Protein AF-A0A5B9WJ98-F1 (afdb_monomer_lite)

Sequence (69 aa):
MKVRLRSAALARNVYLSLETDDQSRFSDNYFDLLPGQEQVVDVSTKMTREQVKEQLRIMHLANACIDSE

Foldseek 3Di:
DKDKDADQAKFAQKAKDFQPCPPKDKPDGGHIHHHPDMDMIDIDDPDDPVSCVVRIDIDGPVRVDDPDD

Secondary structure (DSSP, 8-state):
-EEEEE-SS-EEEEEEEETT-TT-EESS-SEEE-TT-EEEEEEE-SS-HHHHHHHEEEE-HHHH-----

Radius of gyration: 12.7 Å; chains: 1; bounding box: 35×27×30 Å

pLDDT: mean 94.58, std 9.35, range [52.62, 98.5]

Structure (mmCIF, N/CA/C/O backbone):
data_AF-A0A5B9WJ98-F1
#
_entry.id   AF-A0A5B9WJ98-F1
#
loop_
_atom_site.group_PDB
_atom_site.id
_atom_site.type_symbol
_atom_site.label_atom_id
_atom_site.label_alt_id
_atom_site.label_comp_id
_atom_site.label_asym_id
_atom_site.label_entity_id
_atom_site.label_seq_id
_atom_site.pdbx_PDB_ins_code
_atom_site.Cartn_x
_atom_site.Cartn_y
_atom_site.Cartn_z
_atom_site.occupancy
_atom_site.B_iso_or_equiv
_atom_site.auth_seq_id
_atom_site.auth_comp_id
_atom_site.auth_asym_id
_atom_site.auth_atom_id
_atom_site.pdbx_PDB_model_num
ATOM 1 N N . MET A 1 1 ? -10.018 -4.127 5.311 1.00 95.31 1 MET A N 1
ATOM 2 C CA . MET A 1 1 ? -10.365 -3.285 4.132 1.00 95.31 1 MET A CA 1
ATOM 3 C C . MET A 1 1 ? -9.306 -3.499 3.060 1.00 95.31 1 MET A C 1
ATOM 5 O O . MET A 1 1 ? -8.194 -3.814 3.439 1.00 95.31 1 MET A O 1
ATOM 9 N N . LYS A 1 2 ? -9.606 -3.337 1.762 1.00 97.50 2 LYS A N 1
ATOM 10 C CA . LYS A 1 2 ? -8.634 -3.579 0.677 1.00 97.50 2 LYS A CA 1
ATOM 11 C C . LYS A 1 2 ? -8.088 -2.292 0.066 1.00 97.50 2 LYS A C 1
ATOM 13 O O . LYS A 1 2 ? -8.871 -1.403 -0.274 1.00 97.50 2 LYS A O 1
ATOM 18 N N . VAL A 1 3 ? -6.774 -2.248 -0.139 1.00 97.44 3 VAL A N 1
ATOM 19 C CA . VAL A 1 3 ? -6.055 -1.210 -0.887 1.00 97.44 3 VAL A CA 1
ATOM 20 C C . VAL A 1 3 ? -5.496 -1.843 -2.161 1.00 97.44 3 VAL A C 1
ATOM 22 O O . VAL A 1 3 ? -4.838 -2.877 -2.106 1.00 97.44 3 VAL A O 1
ATOM 25 N N . ARG A 1 4 ? -5.808 -1.243 -3.313 1.00 97.88 4 ARG A N 1
ATOM 26 C CA . ARG A 1 4 ? -5.322 -1.675 -4.631 1.00 97.88 4 ARG A CA 1
ATOM 27 C C . ARG A 1 4 ? -4.250 -0.715 -5.115 1.00 97.88 4 ARG A C 1
ATOM 29 O O . ARG A 1 4 ? -4.474 0.494 -5.104 1.00 97.88 4 ARG A O 1
ATOM 36 N N . LEU A 1 5 ? -3.119 -1.261 -5.539 1.00 97.69 5 LEU A N 1
ATOM 37 C CA . LEU A 1 5 ? -1.935 -0.514 -5.940 1.00 97.69 5 LEU A CA 1
ATOM 38 C C . LEU A 1 5 ? -1.520 -0.927 -7.346 1.00 97.69 5 LEU A C 1
ATOM 40 O O . LEU A 1 5 ? -1.503 -2.111 -7.679 1.00 97.69 5 LEU A O 1
ATOM 44 N N . ARG A 1 6 ? -1.170 0.065 -8.161 1.00 97.44 6 ARG A N 1
ATOM 45 C CA . ARG A 1 6 ? -0.617 -0.114 -9.501 1.00 97.44 6 ARG A CA 1
ATOM 46 C C . ARG A 1 6 ? 0.372 1.008 -9.770 1.00 97.44 6 ARG A C 1
ATOM 48 O O . ARG A 1 6 ? 0.129 2.144 -9.372 1.00 97.44 6 ARG A O 1
ATOM 55 N N . SER A 1 7 ? 1.454 0.696 -10.470 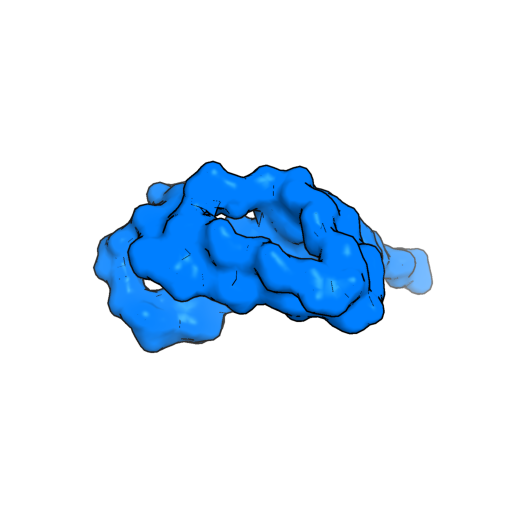1.00 96.56 7 SER A N 1
ATOM 56 C CA . SER A 1 7 ? 2.448 1.681 -10.893 1.00 96.56 7 SER A CA 1
ATOM 57 C C . SER A 1 7 ? 2.737 1.548 -12.386 1.00 96.56 7 SER A C 1
ATOM 59 O O . SER A 1 7 ? 2.656 0.457 -12.955 1.00 96.56 7 SER A O 1
ATOM 61 N N . ALA A 1 8 ? 3.058 2.670 -13.032 1.00 96.94 8 ALA A N 1
ATOM 62 C CA . ALA A 1 8 ? 3.515 2.699 -14.421 1.00 96.94 8 ALA A CA 1
ATOM 63 C C . ALA A 1 8 ? 5.006 2.334 -14.560 1.00 96.94 8 ALA A C 1
ATOM 65 O O . ALA A 1 8 ? 5.432 1.909 -15.629 1.00 96.94 8 ALA A O 1
ATOM 66 N N . ALA A 1 9 ? 5.782 2.471 -13.482 1.00 96.94 9 ALA A N 1
ATOM 67 C CA . ALA A 1 9 ? 7.202 2.130 -13.405 1.00 96.94 9 ALA A CA 1
ATOM 68 C C . ALA A 1 9 ? 7.466 1.154 -12.247 1.00 96.94 9 ALA A C 1
ATOM 70 O O . ALA A 1 9 ? 6.602 0.944 -11.395 1.00 96.94 9 ALA A O 1
ATOM 71 N N . LEU A 1 10 ? 8.664 0.566 -12.197 1.00 97.44 10 LEU A N 1
ATOM 72 C CA . LEU A 1 10 ? 9.071 -0.267 -11.067 1.00 97.44 10 LEU A CA 1
ATOM 73 C C . LEU A 1 10 ? 9.119 0.581 -9.788 1.00 97.44 10 LEU A C 1
ATOM 75 O O . LEU A 1 10 ? 9.914 1.515 -9.700 1.00 97.44 10 LEU A O 1
ATOM 79 N N . ALA A 1 11 ? 8.317 0.221 -8.787 1.00 97.62 11 ALA A N 1
ATOM 80 C CA . ALA A 1 11 ? 8.406 0.793 -7.447 1.00 97.62 11 ALA A CA 1
ATOM 81 C C . ALA A 1 11 ? 8.988 -0.263 -6.504 1.00 97.62 11 ALA A C 1
ATOM 83 O O . ALA A 1 11 ? 8.322 -1.246 -6.191 1.00 97.62 11 ALA A O 1
ATOM 84 N N . ARG A 1 12 ? 10.249 -0.080 -6.094 1.00 97.62 12 ARG A N 1
ATOM 85 C CA . ARG A 1 12 ? 10.939 -1.023 -5.201 1.00 97.62 12 ARG A CA 1
ATOM 86 C C . ARG A 1 12 ? 10.701 -0.709 -3.733 1.00 97.62 12 ARG A C 1
ATOM 88 O O . ARG A 1 12 ? 10.755 0.468 -3.365 1.00 97.62 12 ARG A O 1
ATOM 95 N N . ASN A 1 13 ? 10.550 -1.746 -2.912 1.00 97.62 13 ASN A N 1
ATOM 96 C CA . ASN A 1 13 ? 10.330 -1.649 -1.465 1.00 97.62 13 ASN A CA 1
ATOM 97 C C . ASN A 1 13 ? 9.181 -0.690 -1.107 1.00 97.62 13 ASN A C 1
ATOM 99 O O . ASN A 1 13 ? 9.359 0.247 -0.327 1.00 97.62 13 ASN A O 1
ATOM 103 N N . VAL A 1 14 ? 8.014 -0.891 -1.721 1.00 98.25 14 VAL A N 1
ATOM 104 C CA . VAL A 1 14 ? 6.801 -0.124 -1.435 1.00 98.25 14 VAL A CA 1
ATOM 105 C C . VAL A 1 14 ? 6.441 -0.290 0.035 1.00 98.25 14 VAL A C 1
ATOM 107 O O . VAL A 1 14 ? 6.152 -1.391 0.498 1.00 98.25 14 VAL A O 1
ATOM 110 N N . TYR A 1 15 ? 6.441 0.825 0.752 1.00 97.88 15 TYR A N 1
ATOM 111 C CA . TYR A 1 15 ? 6.033 0.931 2.137 1.00 97.88 15 TYR A CA 1
ATOM 112 C C . TYR A 1 15 ? 4.707 1.681 2.247 1.00 97.88 15 TYR A C 1
ATOM 114 O O . TYR A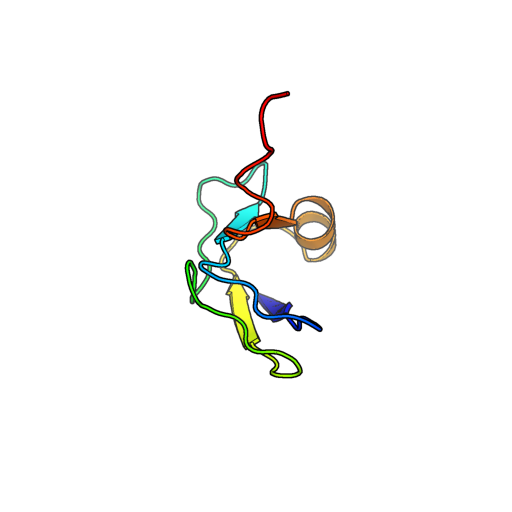 1 15 ? 4.571 2.801 1.749 1.00 97.88 15 TYR A O 1
ATOM 122 N N . LEU A 1 16 ? 3.741 1.058 2.916 1.00 98.19 16 LEU A N 1
ATOM 123 C CA . LEU A 1 16 ? 2.416 1.599 3.193 1.00 98.19 16 LEU A CA 1
ATOM 124 C C . LEU A 1 16 ? 2.275 1.905 4.682 1.00 98.19 16 LEU A C 1
ATOM 126 O O . LEU A 1 16 ? 2.601 1.064 5.524 1.00 98.19 16 LEU A O 1
ATOM 130 N N . SER A 1 17 ? 1.738 3.080 5.001 1.00 97.81 17 SER A N 1
ATOM 131 C CA . SER A 1 17 ? 1.409 3.482 6.370 1.00 97.81 17 SER A CA 1
ATOM 132 C C . SER A 1 17 ? 0.145 4.339 6.424 1.00 97.81 17 SER A C 1
ATOM 134 O O . SER A 1 17 ? -0.296 4.893 5.415 1.00 97.81 17 SER A O 1
ATOM 136 N N . LEU A 1 18 ? -0.446 4.438 7.616 1.00 98.06 18 LEU A N 1
ATOM 137 C CA . LEU A 1 18 ? -1.475 5.422 7.951 1.00 98.06 18 LEU A CA 1
ATOM 138 C C . LEU A 1 18 ? -0.854 6.421 8.929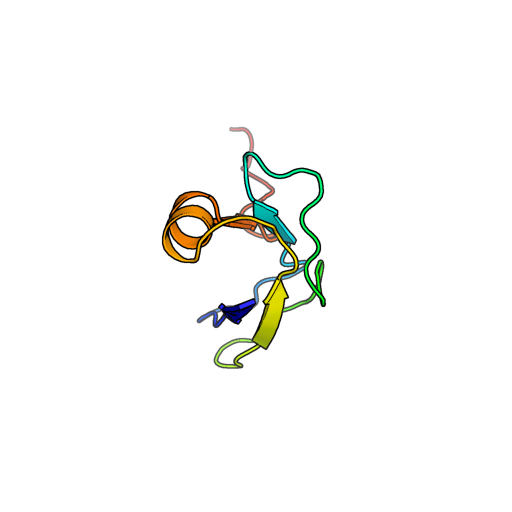 1.00 98.06 18 LEU A C 1
ATOM 140 O O . LEU A 1 18 ? -0.326 6.006 9.957 1.00 98.06 18 LEU A O 1
ATOM 144 N N . GLU A 1 19 ? -0.881 7.716 8.606 1.00 96.88 19 GLU A N 1
ATOM 145 C CA . GLU A 1 19 ? -0.139 8.739 9.366 1.00 96.88 19 GLU A CA 1
ATOM 146 C C . GLU A 1 19 ? -0.433 8.755 10.867 1.00 96.88 19 GLU A C 1
ATOM 148 O O . GLU A 1 19 ? 0.489 8.955 11.654 1.00 96.88 19 GLU A O 1
ATOM 153 N N . THR A 1 20 ? -1.692 8.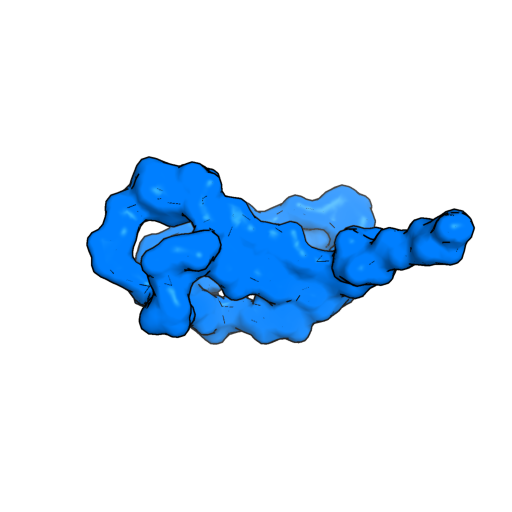561 11.271 1.00 96.88 20 THR A N 1
ATOM 154 C CA . THR A 1 20 ? -2.100 8.681 12.679 1.00 96.88 20 THR A CA 1
ATOM 155 C C . THR A 1 20 ? -2.519 7.350 13.309 1.00 96.88 20 THR A C 1
ATOM 157 O O . THR A 1 20 ? -3.140 7.367 14.371 1.00 96.88 20 THR A O 1
ATOM 160 N N . ASP A 1 21 ? -2.242 6.210 12.667 1.00 96.62 21 ASP A N 1
ATOM 161 C CA . ASP A 1 21 ? -2.549 4.869 13.192 1.00 96.62 21 ASP A CA 1
ATOM 162 C C . ASP A 1 21 ? -1.312 3.961 13.132 1.00 96.62 21 ASP A C 1
ATOM 164 O O . ASP A 1 21 ? -1.087 3.215 12.173 1.00 96.62 21 ASP A O 1
ATOM 168 N N . ASP A 1 22 ? -0.515 4.021 14.198 1.00 93.69 22 ASP A N 1
ATOM 169 C CA . ASP A 1 22 ? 0.696 3.224 14.419 1.00 93.69 22 ASP A CA 1
ATOM 170 C C . ASP A 1 22 ? 0.407 1.732 14.681 1.00 93.69 22 ASP A C 1
ATOM 172 O O . ASP A 1 22 ? 1.289 0.878 14.537 1.00 93.69 22 ASP A O 1
ATOM 176 N N . GLN A 1 23 ? -0.838 1.403 15.033 1.00 95.56 23 GLN A N 1
ATOM 177 C CA . GLN A 1 23 ? -1.304 0.035 15.249 1.00 95.56 23 GLN A CA 1
ATOM 178 C C . GLN A 1 23 ? -1.827 -0.618 13.966 1.00 95.56 23 GLN A C 1
ATOM 180 O O . GLN A 1 23 ? -2.104 -1.823 13.963 1.00 95.56 23 GLN A O 1
ATOM 185 N N . SER A 1 24 ? -1.951 0.141 12.874 1.00 96.62 24 SER A N 1
ATOM 186 C CA . SER A 1 24 ? -2.382 -0.398 11.590 1.00 96.62 24 SER A CA 1
ATOM 187 C C . SER A 1 24 ? -1.430 -1.487 11.081 1.00 96.62 24 SER A C 1
ATOM 189 O O . SER A 1 24 ? -0.207 -1.460 11.273 1.00 96.62 24 SER A O 1
ATOM 191 N N . ARG A 1 25 ? -2.011 -2.504 10.439 1.00 97.69 25 ARG A N 1
ATOM 192 C CA . ARG A 1 25 ? -1.263 -3.611 9.832 1.00 97.69 25 ARG A CA 1
ATOM 193 C C . ARG A 1 25 ? -1.743 -3.833 8.409 1.00 97.69 25 ARG A C 1
ATOM 195 O O . ARG A 1 25 ? -2.931 -4.066 8.189 1.00 97.69 25 ARG A O 1
ATOM 202 N N . PHE A 1 26 ? -0.809 -3.781 7.469 1.00 98.25 26 PHE A N 1
ATOM 203 C CA . PHE A 1 26 ? -1.019 -4.226 6.096 1.00 98.25 26 PHE A CA 1
ATOM 204 C C . PHE A 1 26 ? -0.627 -5.702 5.992 1.00 98.25 26 PHE A C 1
ATOM 206 O O . PHE A 1 26 ? 0.360 -6.119 6.596 1.00 98.25 26 PHE A O 1
ATOM 213 N N . SER A 1 27 ? -1.409 -6.492 5.256 1.00 98.44 27 SER A N 1
ATOM 214 C CA . SER A 1 27 ? -1.167 -7.927 5.049 1.00 98.44 27 SER A CA 1
ATOM 215 C C . SER A 1 27 ? 0.141 -8.212 4.318 1.00 98.44 27 SER A C 1
ATOM 217 O O . SER A 1 27 ? 0.683 -9.303 4.440 1.00 98.44 27 SER A O 1
ATOM 219 N N . ASP A 1 28 ? 0.603 -7.239 3.536 1.00 98.31 28 ASP A N 1
ATOM 220 C CA . ASP A 1 28 ? 1.855 -7.268 2.801 1.00 98.31 28 ASP A CA 1
ATOM 221 C C . ASP A 1 28 ? 2.409 -5.840 2.725 1.00 98.31 28 ASP A C 1
ATOM 223 O O . ASP A 1 28 ? 1.657 -4.876 2.541 1.00 98.31 28 ASP A O 1
ATOM 227 N N . ASN A 1 29 ? 3.710 -5.698 2.943 1.00 97.81 29 ASN A N 1
ATOM 228 C CA . ASN A 1 29 ? 4.416 -4.423 2.990 1.00 97.81 29 ASN A CA 1
ATOM 229 C C . ASN A 1 29 ? 5.892 -4.661 2.637 1.00 97.81 29 ASN A C 1
ATOM 231 O O . ASN A 1 29 ? 6.384 -5.774 2.801 1.00 97.81 29 ASN A O 1
ATOM 235 N N . TYR A 1 30 ? 6.603 -3.627 2.187 1.00 97.19 30 TYR A N 1
ATOM 236 C CA . TYR A 1 30 ? 7.989 -3.727 1.697 1.00 97.19 30 TYR A CA 1
ATOM 237 C C . TYR A 1 30 ? 8.162 -4.617 0.452 1.00 97.19 30 TYR A C 1
ATOM 239 O O . TYR A 1 30 ? 9.213 -5.221 0.256 1.00 97.19 30 TYR A O 1
ATOM 247 N N . PHE A 1 31 ? 7.146 -4.691 -0.407 1.00 98.06 31 PHE A N 1
ATOM 248 C CA . PHE A 1 31 ? 7.179 -5.466 -1.652 1.00 98.06 31 PHE A CA 1
ATOM 249 C C . PHE A 1 31 ? 7.595 -4.609 -2.854 1.00 98.06 31 PHE A C 1
ATOM 251 O O . PHE A 1 31 ? 7.539 -3.379 -2.820 1.00 98.06 31 PHE A O 1
ATOM 258 N N . ASP A 1 32 ? 7.953 -5.261 -3.956 1.00 98.12 32 ASP A N 1
ATOM 259 C CA . ASP A 1 32 ? 8.168 -4.594 -5.238 1.00 98.12 32 ASP A CA 1
ATOM 260 C C . ASP A 1 32 ? 6.878 -4.595 -6.066 1.00 98.12 32 ASP A C 1
ATOM 262 O O . ASP A 1 32 ? 6.193 -5.611 -6.176 1.00 98.12 32 ASP A O 1
ATOM 266 N N . LEU A 1 33 ? 6.559 -3.461 -6.692 1.00 98.00 33 LEU A N 1
ATOM 267 C CA . LEU A 1 33 ? 5.434 -3.338 -7.617 1.00 98.00 33 LEU A CA 1
ATOM 268 C C . LEU A 1 33 ? 5.958 -3.190 -9.047 1.00 98.00 33 LEU A C 1
ATOM 270 O O . LEU A 1 33 ? 6.551 -2.167 -9.406 1.00 98.00 33 LEU A O 1
ATOM 274 N N . LEU A 1 34 ? 5.746 -4.226 -9.863 1.00 97.88 34 LEU A N 1
ATOM 275 C CA . LEU A 1 34 ? 6.170 -4.236 -11.262 1.00 97.88 34 LEU A CA 1
ATOM 276 C C . LEU A 1 34 ? 5.243 -3.366 -12.136 1.00 97.88 34 LEU A C 1
ATOM 278 O O . LEU A 1 34 ? 4.042 -3.272 -11.859 1.00 97.88 34 LEU A O 1
ATOM 282 N N . PRO A 1 35 ? 5.761 -2.763 -13.225 1.00 98.06 35 PRO A N 1
ATOM 283 C CA . PRO A 1 35 ? 4.965 -1.956 -14.144 1.00 98.06 35 PRO A CA 1
ATOM 284 C C . PRO A 1 35 ? 3.703 -2.673 -14.627 1.00 98.06 35 PRO A C 1
ATOM 286 O O . PRO A 1 35 ? 3.751 -3.791 -15.138 1.00 98.06 35 PRO A O 1
ATOM 289 N N . GLY A 1 36 ? 2.557 -2.011 -14.490 1.00 94.94 36 GLY A N 1
ATOM 290 C CA . GLY A 1 36 ? 1.281 -2.501 -14.998 1.00 94.94 36 GLY A CA 1
ATOM 291 C C . GLY A 1 36 ? 0.633 -3.624 -14.184 1.00 94.94 36 GLY A C 1
ATOM 292 O O . GLY A 1 36 ? -0.553 -3.865 -14.423 1.00 94.94 36 GLY A O 1
ATOM 293 N N . GLN A 1 37 ? 1.334 -4.237 -13.223 1.00 96.88 37 GLN A N 1
ATOM 294 C CA . GLN A 1 37 ? 0.787 -5.259 -12.329 1.00 96.88 37 GLN A CA 1
ATOM 295 C C . GLN A 1 37 ? 0.005 -4.628 -11.169 1.00 96.88 37 GLN A C 1
ATOM 297 O O . GLN A 1 37 ? 0.372 -3.571 -10.654 1.00 96.88 37 GLN A O 1
ATOM 302 N N . GLU A 1 38 ? -1.101 -5.269 -10.787 1.00 97.81 38 GLU A N 1
ATOM 303 C CA . GLU A 1 38 ? -1.904 -4.877 -9.627 1.00 97.81 38 GLU A CA 1
ATOM 304 C C . GLU A 1 38 ? -1.491 -5.704 -8.405 1.00 97.81 38 GLU A C 1
ATOM 306 O O . GLU A 1 38 ? -1.428 -6.929 -8.487 1.00 97.81 38 GLU A O 1
ATOM 311 N N . GLN A 1 39 ? -1.279 -5.029 -7.274 1.00 98.00 39 GLN A N 1
ATOM 312 C CA . GLN A 1 39 ? -1.154 -5.650 -5.957 1.00 98.00 39 GLN A CA 1
ATOM 313 C C . GLN A 1 39 ? -2.349 -5.234 -5.099 1.00 98.00 39 GLN A C 1
ATOM 315 O O . GLN A 1 39 ? -2.711 -4.053 -5.038 1.00 98.00 39 GLN A O 1
ATOM 320 N N . VAL A 1 40 ? -2.959 -6.200 -4.413 1.00 98.44 40 VAL A N 1
ATOM 321 C CA . VAL A 1 40 ? -4.062 -5.951 -3.480 1.00 98.44 40 VAL A CA 1
ATOM 322 C C . VAL A 1 40 ? -3.624 -6.353 -2.085 1.00 98.44 40 VAL A C 1
ATOM 324 O O . VAL A 1 40 ? -3.294 -7.512 -1.858 1.00 98.44 40 VAL A O 1
ATOM 327 N N . VAL A 1 41 ? -3.663 -5.408 -1.151 1.00 98.19 41 VAL A N 1
ATOM 328 C CA . VAL A 1 41 ? -3.306 -5.647 0.252 1.00 98.19 41 VAL A CA 1
ATOM 329 C C . VAL A 1 41 ? -4.501 -5.386 1.160 1.00 98.19 41 VAL A C 1
ATOM 331 O O . VAL A 1 41 ? -5.297 -4.467 0.927 1.00 98.19 41 VAL A O 1
ATOM 334 N N . ASP A 1 42 ? -4.639 -6.197 2.201 1.00 98.50 42 ASP A N 1
ATOM 335 C CA . ASP A 1 42 ? -5.618 -5.980 3.257 1.00 98.50 42 ASP A CA 1
ATOM 336 C C . ASP A 1 42 ? -5.013 -5.086 4.345 1.00 98.50 42 ASP A C 1
ATOM 338 O O . ASP A 1 42 ? -3.892 -5.307 4.791 1.00 98.50 42 ASP A O 1
ATOM 342 N N . VAL A 1 43 ? -5.764 -4.082 4.796 1.00 98.19 43 VAL A N 1
ATOM 343 C CA . VAL A 1 43 ? -5.434 -3.260 5.964 1.00 98.19 43 VAL A CA 1
ATOM 344 C C . VAL A 1 43 ? -6.375 -3.588 7.121 1.00 98.19 43 VAL A C 1
ATOM 346 O O . VAL A 1 43 ? -7.608 -3.576 6.971 1.00 98.19 43 VAL A O 1
ATOM 349 N N . SER A 1 44 ? -5.769 -3.884 8.268 1.00 98.31 44 SER A N 1
ATOM 350 C CA . SER A 1 44 ? -6.411 -4.027 9.570 1.00 98.31 44 SER A CA 1
ATOM 351 C C . SER A 1 44 ? -6.224 -2.733 10.358 1.00 98.31 44 SER A C 1
ATOM 353 O O . SER A 1 44 ? -5.104 -2.379 10.722 1.00 98.31 44 SER A O 1
ATOM 355 N N . THR A 1 45 ? -7.326 -2.021 10.586 1.00 97.69 45 THR A N 1
ATOM 356 C CA . THR A 1 45 ? -7.395 -0.739 11.301 1.00 97.69 45 THR A CA 1
ATOM 357 C C . THR A 1 45 ? -8.821 -0.526 11.820 1.00 97.69 45 THR A C 1
ATOM 359 O O . THR A 1 45 ? -9.765 -1.153 11.330 1.00 97.69 45 THR A O 1
ATOM 362 N N . LYS A 1 46 ? -8.984 0.360 12.807 1.00 97.12 46 LYS A N 1
ATOM 363 C CA . LYS A 1 46 ? -10.293 0.838 13.284 1.00 97.12 46 LYS A CA 1
ATOM 364 C C . LYS A 1 46 ? -10.829 2.025 12.472 1.00 97.12 46 LYS A C 1
ATOM 366 O O . LYS A 1 46 ? -11.957 2.447 12.706 1.00 97.12 46 LYS A O 1
ATOM 371 N N . MET A 1 47 ? -10.031 2.570 11.554 1.00 97.25 47 MET A N 1
ATOM 372 C CA . MET A 1 47 ? -10.400 3.720 10.732 1.00 97.25 47 MET A CA 1
ATOM 373 C C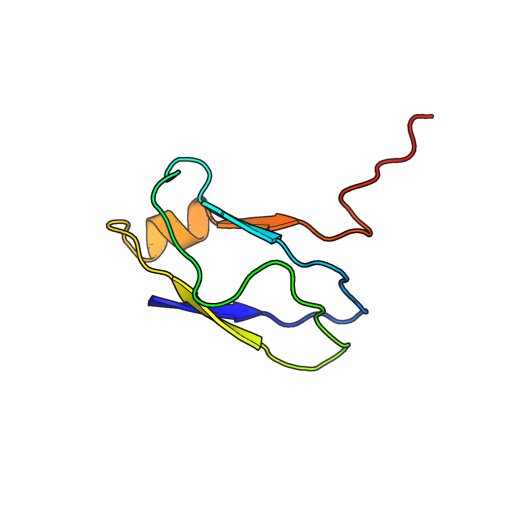 . MET A 1 47 ? -11.476 3.393 9.699 1.00 97.25 47 MET A C 1
ATOM 375 O O . MET A 1 47 ? -11.570 2.273 9.188 1.00 97.25 47 MET A O 1
ATOM 379 N N . THR A 1 48 ? -12.257 4.412 9.342 1.00 97.62 48 THR A N 1
ATOM 380 C CA . THR A 1 48 ? -13.166 4.338 8.200 1.00 97.62 48 THR A CA 1
ATOM 381 C C . THR A 1 48 ? -12.390 4.325 6.885 1.00 97.62 48 THR A C 1
ATOM 383 O O . THR A 1 48 ? -11.185 4.584 6.816 1.00 97.62 48 THR A O 1
ATOM 386 N N . ARG A 1 49 ? -13.102 4.040 5.794 1.00 96.94 49 ARG A N 1
ATOM 387 C CA . ARG A 1 49 ? -12.520 4.053 4.454 1.00 96.94 49 ARG A CA 1
ATOM 388 C C . ARG A 1 49 ? -12.040 5.443 4.047 1.00 96.94 49 ARG A C 1
ATOM 390 O O . ARG A 1 49 ? -11.002 5.565 3.402 1.00 96.94 49 ARG A O 1
ATOM 397 N N . GLU A 1 50 ? -12.797 6.466 4.414 1.00 97.75 50 GLU A N 1
ATOM 398 C CA . GLU A 1 50 ? -12.511 7.868 4.128 1.00 97.75 50 GLU A CA 1
ATOM 399 C C . GLU A 1 50 ? -11.247 8.305 4.872 1.00 97.75 50 GLU A C 1
ATOM 401 O O . GLU A 1 50 ? -10.323 8.812 4.244 1.00 97.75 50 GLU A O 1
ATOM 406 N N . GLN A 1 51 ? -11.146 7.968 6.162 1.00 97.88 51 GLN A N 1
ATOM 407 C CA . GLN A 1 51 ? -9.956 8.235 6.973 1.00 97.88 51 GLN A CA 1
ATOM 408 C C . GLN A 1 51 ? -8.715 7.539 6.411 1.00 97.88 51 GLN A C 1
ATOM 410 O O . GLN A 1 51 ? -7.670 8.164 6.262 1.00 97.88 51 GLN A O 1
ATOM 415 N N . VAL A 1 52 ? -8.824 6.264 6.020 1.00 97.69 52 VAL A N 1
ATOM 416 C CA . VAL A 1 52 ? -7.699 5.567 5.380 1.00 97.69 52 VAL A CA 1
ATOM 417 C C . VAL A 1 52 ? -7.307 6.224 4.065 1.00 97.69 52 VAL A C 1
ATOM 419 O O . VAL A 1 52 ? -6.1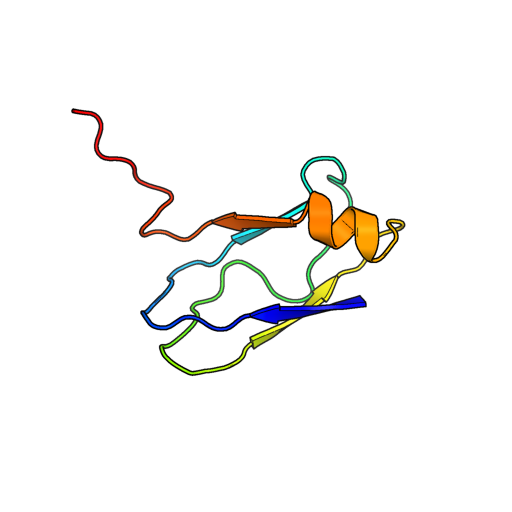21 6.344 3.786 1.00 97.69 52 VAL A O 1
ATOM 422 N N . LYS A 1 53 ? -8.266 6.686 3.259 1.00 96.69 53 LYS A N 1
ATOM 423 C CA . LYS A 1 53 ? -7.955 7.386 2.008 1.00 96.69 53 LYS A CA 1
ATOM 424 C C . LYS A 1 53 ? -7.205 8.701 2.256 1.00 96.69 53 LYS A C 1
ATOM 426 O O . LYS A 1 53 ? -6.307 9.022 1.486 1.00 96.69 53 LYS A O 1
ATOM 431 N N . GLU A 1 54 ? -7.565 9.442 3.300 1.00 97.81 54 GLU A N 1
ATOM 432 C CA . GLU A 1 54 ? -6.910 10.702 3.680 1.00 97.81 54 GLU A CA 1
ATOM 433 C C . GLU A 1 54 ? -5.506 10.479 4.265 1.00 97.81 54 GLU A C 1
ATOM 435 O O . GLU A 1 54 ? -4.573 11.236 3.976 1.00 97.81 54 GLU A O 1
ATOM 440 N N . GLN A 1 55 ? -5.333 9.414 5.048 1.00 97.75 55 GLN A N 1
ATOM 441 C CA . GLN A 1 55 ? -4.107 9.158 5.803 1.00 97.75 55 GLN A CA 1
ATOM 442 C C . GLN A 1 55 ? -3.116 8.201 5.143 1.00 97.75 55 GLN A C 1
ATOM 444 O O . GLN A 1 55 ? -1.982 8.107 5.612 1.00 97.75 55 GLN A O 1
ATOM 449 N N . LEU A 1 56 ? -3.512 7.473 4.095 1.00 97.94 56 LEU A N 1
ATOM 450 C CA . LEU A 1 56 ? -2.622 6.533 3.418 1.00 97.94 56 LEU A CA 1
ATOM 451 C C . LEU A 1 56 ? -1.399 7.272 2.871 1.00 97.94 56 LEU A C 1
ATOM 453 O O . LEU A 1 56 ? -1.514 8.234 2.104 1.00 97.94 56 LEU A O 1
ATOM 457 N N . ARG A 1 57 ? -0.219 6.787 3.248 1.00 97.12 57 ARG A N 1
ATOM 458 C CA . ARG A 1 57 ? 1.064 7.209 2.693 1.00 97.12 57 ARG A CA 1
ATOM 459 C C . ARG A 1 57 ? 1.746 6.029 2.038 1.00 97.12 57 ARG A C 1
ATOM 461 O O . ARG A 1 57 ? 1.650 4.893 2.501 1.00 97.12 57 ARG A O 1
ATOM 468 N N . ILE A 1 58 ? 2.391 6.330 0.918 1.00 96.81 58 ILE A N 1
ATOM 469 C CA . ILE A 1 58 ? 3.083 5.365 0.075 1.00 96.81 58 ILE A CA 1
ATOM 470 C C . ILE A 1 58 ? 4.484 5.910 -0.157 1.00 96.81 58 ILE A C 1
ATOM 472 O O . ILE A 1 58 ? 4.650 6.991 -0.723 1.00 96.81 58 ILE A O 1
ATOM 476 N N . MET A 1 59 ? 5.483 5.152 0.265 1.00 96.56 59 MET A N 1
ATOM 477 C CA . MET A 1 59 ? 6.891 5.437 0.016 1.00 96.56 59 MET A CA 1
ATOM 478 C C . MET A 1 59 ? 7.496 4.275 -0.768 1.00 96.56 59 MET A C 1
ATOM 480 O O . MET A 1 59 ? 7.062 3.139 -0.631 1.00 96.56 59 MET A O 1
ATOM 484 N N . HIS A 1 60 ? 8.481 4.542 -1.612 1.00 96.69 60 HIS A N 1
ATOM 485 C CA . HIS A 1 60 ? 9.248 3.528 -2.328 1.00 96.69 60 HIS A CA 1
ATOM 486 C C . HIS A 1 60 ? 10.669 4.042 -2.550 1.00 96.69 60 HIS A C 1
ATOM 488 O O . HIS A 1 60 ? 10.918 5.243 -2.512 1.00 96.69 60 HIS A O 1
ATOM 494 N N . LEU A 1 61 ? 11.621 3.167 -2.860 1.00 95.75 61 LEU A N 1
ATOM 495 C CA . LEU A 1 61 ? 13.036 3.553 -2.880 1.00 95.75 61 LEU A CA 1
ATOM 496 C C . LEU A 1 61 ? 13.338 4.773 -3.775 1.00 95.75 61 LEU A C 1
ATOM 498 O O . LEU A 1 61 ? 14.097 5.648 -3.379 1.00 95.75 61 LEU A O 1
ATOM 502 N N . ALA A 1 62 ? 12.689 4.879 -4.939 1.00 93.31 62 ALA A N 1
ATOM 503 C CA . ALA A 1 62 ? 12.898 5.997 -5.865 1.00 93.31 62 ALA A CA 1
ATOM 504 C C . ALA A 1 62 ? 12.366 7.367 -5.383 1.00 93.31 62 ALA A C 1
ATOM 506 O O . ALA A 1 62 ? 12.712 8.371 -5.989 1.00 93.31 62 ALA A O 1
ATOM 507 N N . ASN A 1 63 ? 11.519 7.429 -4.346 1.00 90.94 63 ASN A N 1
ATOM 508 C CA . ASN A 1 63 ? 11.037 8.691 -3.760 1.00 90.94 63 ASN A CA 1
ATOM 509 C C . ASN A 1 63 ? 11.462 8.877 -2.293 1.00 90.94 63 ASN A C 1
ATOM 511 O O . ASN A 1 63 ? 11.221 9.936 -1.723 1.00 90.94 63 ASN A O 1
ATOM 515 N N . ALA A 1 64 ? 12.083 7.860 -1.688 1.00 88.38 64 ALA A N 1
ATOM 516 C CA . ALA A 1 64 ? 12.616 7.918 -0.332 1.00 88.38 64 ALA A CA 1
ATOM 517 C C . ALA A 1 64 ? 13.954 8.668 -0.275 1.00 88.38 64 ALA A C 1
ATOM 519 O O . ALA A 1 64 ? 14.254 9.339 0.708 1.00 88.38 64 ALA A O 1
ATOM 520 N N . CYS A 1 65 ? 14.760 8.548 -1.331 1.00 75.31 65 CYS A N 1
ATOM 521 C CA . CYS A 1 65 ? 16.006 9.283 -1.483 1.00 75.31 65 CYS A CA 1
ATOM 522 C C . CYS A 1 65 ? 15.717 10.559 -2.277 1.00 75.31 65 CYS A C 1
ATOM 524 O O . CYS A 1 65 ? 15.518 10.502 -3.487 1.00 75.31 65 CYS A O 1
ATOM 526 N N . ILE A 1 66 ? 15.659 11.696 -1.590 1.00 68.25 66 ILE A N 1
ATOM 527 C CA . ILE A 1 66 ? 15.787 12.999 -2.238 1.00 68.25 66 ILE A CA 1
ATOM 528 C C . ILE A 1 66 ? 17.288 13.274 -2.252 1.00 68.25 66 ILE A C 1
ATOM 530 O O . ILE A 1 66 ? 17.907 13.247 -1.186 1.00 68.25 66 ILE A O 1
ATOM 534 N N . ASP A 1 67 ? 17.876 13.466 -3.433 1.00 59.50 67 ASP A N 1
ATOM 535 C CA . ASP A 1 67 ? 19.244 13.973 -3.526 1.00 59.50 67 ASP A CA 1
ATOM 536 C C . ASP A 1 67 ? 19.291 15.292 -2.743 1.00 59.50 67 ASP A C 1
ATOM 538 O O . ASP A 1 67 ? 18.559 16.236 -3.045 1.00 59.50 67 ASP A O 1
ATOM 542 N N . SER A 1 68 ? 20.086 15.334 -1.675 1.00 57.19 68 SER A N 1
ATOM 543 C CA . SER A 1 68 ? 20.436 16.593 -1.030 1.00 57.19 68 SER A CA 1
ATOM 544 C C . SER A 1 68 ? 21.351 17.341 -1.996 1.00 57.19 68 SER A C 1
ATOM 546 O O . SER A 1 68 ? 22.524 16.978 -2.104 1.00 57.19 68 SER A O 1
ATOM 548 N N . GLU A 1 69 ? 20.806 18.311 -2.733 1.00 52.62 69 GLU A N 1
ATOM 549 C CA . GLU A 1 69 ? 21.622 19.365 -3.352 1.00 52.62 69 GLU A CA 1
ATOM 550 C C . GLU A 1 69 ? 22.405 20.143 -2.285 1.00 52.62 69 GLU A C 1
ATOM 552 O O . GLU A 1 69 ? 21.838 20.410 -1.196 1.00 52.62 69 GLU A O 1
#